Protein AF-A0A8J6V1A8-F1 (afdb_monomer_lite)

Foldseek 3Di:
DVVVVVVVVVVVVVVVVVPPPPPDDDPDPPPPDPDPPPPDDPPDDDQWDADPVGDIDGNVVVDDDDPPDPPVPPPPPPDDVVVVQVVCCVVPNPDD

pLDDT: mean 70.01, std 12.13, range [48.97, 92.75]

Sequence (96 aa):
MLKTFVITTSLAFSLILLTNKATFSSPQPQRTPSSNLIKHDVNEPVCYLRTSDGRTLDLSSLCGTRPENIAIRKYPSPYNTTAIKKFDDDLYGKGN

Structure (mmCIF, N/CA/C/O backbone):
data_AF-A0A8J6V1A8-F1
#
_entry.id   AF-A0A8J6V1A8-F1
#
loop_
_atom_site.group_PDB
_atom_site.id
_atom_site.type_symbol
_atom_site.label_atom_id
_atom_site.label_alt_id
_atom_site.label_comp_id
_atom_site.label_asym_id
_atom_site.label_entity_id
_atom_site.label_seq_id
_atom_site.pdbx_PDB_ins_code
_atom_site.Cartn_x
_atom_site.Cartn_y
_atom_site.Cartn_z
_atom_site.occupancy
_atom_site.B_iso_or_equiv
_atom_site.auth_seq_id
_atom_site.auth_comp_id
_atom_site.auth_asym_id
_atom_site.auth_atom_id
_atom_site.pdbx_PDB_model_num
ATOM 1 N N . MET A 1 1 ? -12.699 16.856 62.809 1.00 56.41 1 MET A N 1
ATOM 2 C CA . MET A 1 1 ? -11.723 17.293 61.786 1.00 56.41 1 MET A CA 1
ATOM 3 C C . MET A 1 1 ? -10.678 16.212 61.488 1.00 56.41 1 MET A C 1
ATOM 5 O O . MET A 1 1 ? -10.507 15.879 60.329 1.00 56.41 1 MET A O 1
ATOM 9 N N . LEU A 1 2 ? -10.035 15.589 62.490 1.00 62.62 2 LEU A N 1
ATOM 10 C CA . LEU A 1 2 ? -9.024 14.538 62.245 1.00 62.62 2 LEU A CA 1
ATOM 11 C C . LEU A 1 2 ? -9.611 13.214 61.705 1.00 62.62 2 LEU A C 1
ATOM 13 O O . LEU A 1 2 ? -9.062 12.617 60.787 1.00 62.62 2 LEU A O 1
ATOM 17 N N . LYS A 1 3 ? -10.775 12.786 62.218 1.00 64.56 3 LYS A N 1
ATOM 18 C CA . LYS A 1 3 ? -11.432 11.524 61.815 1.00 64.56 3 LYS A CA 1
ATOM 19 C C . LYS A 1 3 ? -11.832 11.486 60.334 1.00 64.56 3 LYS A C 1
ATOM 21 O O . LYS A 1 3 ? -11.701 10.452 59.694 1.00 64.56 3 LYS A O 1
ATOM 26 N N . THR A 1 4 ? -12.277 12.613 59.781 1.00 69.69 4 THR A N 1
ATOM 27 C CA . THR A 1 4 ? -12.647 12.728 58.362 1.00 69.69 4 THR A CA 1
ATOM 28 C C . THR A 1 4 ? -11.424 12.671 57.449 1.00 69.69 4 THR A C 1
ATOM 30 O O . THR A 1 4 ? -11.513 12.116 56.362 1.00 69.69 4 THR A O 1
ATOM 33 N N . PHE A 1 5 ? -10.274 13.167 57.914 1.00 69.06 5 PHE A N 1
ATOM 34 C CA . PHE A 1 5 ? -9.014 13.150 57.166 1.00 69.06 5 PHE A CA 1
ATOM 35 C C . PHE A 1 5 ? -8.420 11.735 57.038 1.00 69.06 5 PHE A C 1
ATOM 37 O O . PHE A 1 5 ? -7.845 11.376 56.013 1.00 69.06 5 PHE A O 1
ATOM 44 N N . VAL A 1 6 ? -8.595 10.899 58.066 1.00 73.88 6 VAL A N 1
ATOM 45 C CA . VAL A 1 6 ? -8.150 9.492 58.053 1.00 73.88 6 VAL A CA 1
ATOM 46 C C . VAL A 1 6 ? -8.983 8.645 57.082 1.00 73.88 6 VAL A C 1
ATOM 48 O O . VAL A 1 6 ? -8.448 7.794 56.376 1.00 73.88 6 VAL A O 1
ATOM 51 N N . ILE A 1 7 ? -10.292 8.898 57.000 1.00 73.19 7 ILE A N 1
ATOM 52 C CA . ILE A 1 7 ? -11.188 8.133 56.120 1.00 73.19 7 ILE A CA 1
ATOM 53 C C . ILE A 1 7 ? -10.921 8.463 54.644 1.00 73.19 7 ILE A C 1
ATOM 55 O O . ILE A 1 7 ? -10.847 7.559 53.814 1.00 73.19 7 ILE A O 1
ATOM 59 N N . THR A 1 8 ? -10.725 9.741 54.305 1.00 74.69 8 THR A N 1
ATOM 60 C CA . THR A 1 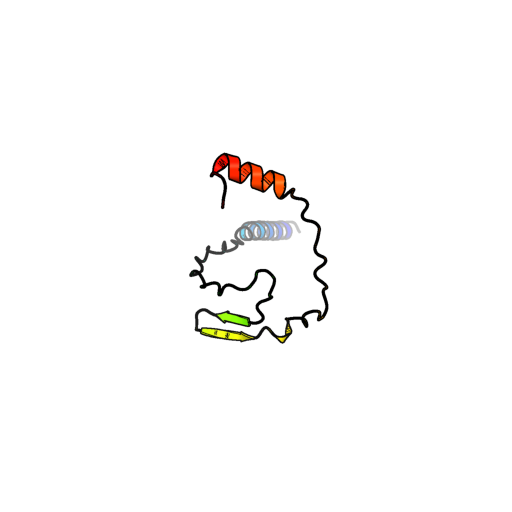8 ? -10.469 10.153 52.914 1.00 74.69 8 THR A CA 1
ATOM 61 C C . THR A 1 8 ? -9.120 9.657 52.396 1.00 74.69 8 THR A C 1
ATOM 63 O O . THR A 1 8 ? -9.025 9.223 51.249 1.00 74.69 8 THR A O 1
ATOM 66 N N . THR A 1 9 ? -8.087 9.657 53.241 1.00 75.06 9 THR A N 1
ATOM 67 C CA . THR A 1 9 ? -6.749 9.163 52.874 1.00 75.06 9 THR A CA 1
ATOM 68 C C . THR A 1 9 ? -6.717 7.644 52.686 1.00 75.06 9 THR A C 1
ATOM 70 O O . THR A 1 9 ? -6.137 7.164 51.713 1.00 75.06 9 THR A O 1
ATOM 73 N N . SER A 1 10 ? -7.410 6.886 53.542 1.00 73.69 10 SER A N 1
ATOM 74 C CA . SER A 1 10 ? -7.579 5.431 53.396 1.00 73.69 10 SER A CA 1
ATOM 75 C C . SER A 1 10 ? -8.277 5.048 52.084 1.00 73.69 10 SER A C 1
ATOM 77 O O . SER A 1 10 ? -7.842 4.125 51.384 1.00 73.69 10 SER A O 1
ATOM 79 N N . LEU A 1 11 ? -9.336 5.778 51.724 1.00 76.69 11 LEU A N 1
ATOM 80 C CA . LEU A 1 11 ? -10.103 5.515 50.509 1.00 76.69 11 LEU A CA 1
ATOM 81 C C . LEU A 1 11 ? -9.283 5.816 49.245 1.00 76.69 11 LEU A C 1
ATOM 83 O O . LEU A 1 11 ? -9.269 5.010 48.316 1.00 76.69 11 LEU A O 1
ATOM 87 N N . ALA A 1 12 ? -8.548 6.932 49.231 1.00 74.06 12 ALA A N 1
ATOM 88 C CA . ALA A 1 12 ? -7.687 7.307 48.110 1.00 74.06 12 ALA A CA 1
ATOM 89 C C . ALA A 1 12 ? -6.560 6.287 47.872 1.00 74.06 12 ALA A C 1
ATOM 91 O O . ALA A 1 12 ? -6.290 5.919 46.730 1.00 74.06 12 ALA A O 1
ATOM 92 N N . PHE A 1 13 ? -5.945 5.775 48.943 1.00 70.88 13 PHE A N 1
ATOM 93 C CA . PHE A 1 13 ? -4.875 4.779 48.838 1.00 70.88 13 PHE A CA 1
ATOM 94 C C . PHE A 1 13 ? -5.375 3.455 48.239 1.00 70.88 13 PHE A C 1
ATOM 96 O O . PHE A 1 13 ? -4.722 2.861 47.381 1.00 70.88 13 PHE A O 1
ATOM 103 N N . SER A 1 14 ? -6.580 3.034 48.630 1.00 67.44 14 SER A N 1
ATOM 104 C CA . SER A 1 14 ? -7.232 1.830 48.099 1.00 67.44 14 SER A CA 1
ATOM 105 C C . SER A 1 14 ? -7.578 1.963 46.611 1.00 67.44 14 SER A C 1
ATOM 107 O O . SER A 1 14 ? -7.488 0.992 45.861 1.00 67.44 14 SER A O 1
ATOM 109 N N . LEU A 1 15 ? -7.928 3.174 46.164 1.00 65.62 15 LEU A N 1
ATOM 110 C CA . LEU A 1 15 ? -8.275 3.449 44.770 1.00 65.62 15 LEU A CA 1
ATOM 111 C C . LEU A 1 15 ? -7.049 3.394 43.844 1.00 65.62 15 LEU A C 1
ATOM 113 O O . LEU A 1 15 ? -7.134 2.852 42.745 1.00 65.62 15 LEU A O 1
ATOM 117 N N . ILE A 1 16 ? -5.893 3.881 44.309 1.00 65.69 16 ILE A N 1
ATOM 118 C CA . ILE A 1 16 ? -4.628 3.842 43.553 1.00 65.69 16 ILE A CA 1
ATOM 119 C C . ILE A 1 16 ? -4.168 2.391 43.342 1.00 65.69 16 ILE A C 1
ATOM 121 O O . ILE A 1 16 ? -3.801 2.016 42.228 1.00 65.69 16 ILE A O 1
ATOM 125 N N . LEU A 1 17 ? -4.279 1.543 44.372 1.00 62.25 17 LEU A N 1
ATOM 126 C CA . LEU A 1 17 ? -3.961 0.109 44.290 1.00 62.25 17 LEU A CA 1
ATOM 127 C C . LEU A 1 17 ? -4.812 -0.645 43.252 1.00 62.25 17 LEU A C 1
ATOM 129 O O . LEU A 1 17 ? -4.340 -1.622 42.669 1.00 62.25 17 LEU A O 1
ATOM 133 N N . LEU A 1 18 ? -6.037 -0.186 42.982 1.00 62.28 18 LEU A N 1
ATOM 134 C CA . LEU A 1 18 ? -6.952 -0.832 42.038 1.00 62.28 18 LEU A CA 1
ATOM 135 C C . LEU A 1 18 ? -6.648 -0.516 40.562 1.00 62.28 18 LEU A C 1
ATOM 137 O O . LEU A 1 18 ? -7.060 -1.267 39.680 1.00 62.28 18 LEU A O 1
ATOM 141 N N . THR A 1 19 ? -5.911 0.561 40.272 1.00 61.12 19 THR A N 1
ATOM 142 C CA . THR A 1 19 ? -5.700 1.041 38.889 1.00 61.12 19 THR A CA 1
ATOM 143 C C . THR A 1 19 ? -4.562 0.356 38.123 1.00 61.12 19 THR A C 1
ATOM 145 O O . THR A 1 19 ? -4.450 0.523 36.911 1.00 61.12 19 THR A O 1
ATOM 148 N N . ASN A 1 20 ? -3.774 -0.509 38.768 1.00 59.22 20 ASN A N 1
ATOM 149 C CA . ASN A 1 20 ? -2.613 -1.159 38.139 1.00 59.22 20 ASN A CA 1
ATOM 150 C C . ASN A 1 20 ? -2.947 -2.361 37.234 1.00 59.22 20 ASN A C 1
ATOM 152 O O . ASN A 1 20 ? -2.045 -3.067 36.784 1.00 59.22 20 ASN A O 1
ATOM 156 N N . LYS A 1 21 ? -4.228 -2.616 36.941 1.00 59.03 21 LYS A N 1
ATOM 157 C CA . LYS A 1 21 ? -4.658 -3.692 36.033 1.00 59.03 21 LYS A CA 1
ATOM 158 C C . LYS A 1 21 ? -5.480 -3.184 34.850 1.00 59.03 21 LYS A C 1
ATOM 160 O O . LYS A 1 21 ? -6.488 -3.776 34.488 1.00 59.03 21 LYS A O 1
ATOM 165 N N . ALA A 1 22 ? -5.013 -2.133 34.183 1.00 62.34 22 ALA A N 1
ATOM 166 C CA . ALA A 1 22 ? -5.357 -1.931 32.778 1.00 62.34 22 ALA A CA 1
ATOM 167 C C . ALA A 1 22 ? -4.455 -2.844 31.929 1.00 62.34 22 ALA A C 1
ATOM 169 O O . ALA A 1 22 ? -3.449 -2.421 31.364 1.00 62.34 22 ALA A O 1
ATOM 170 N N . THR A 1 23 ? -4.756 -4.144 31.919 1.00 62.47 23 THR A N 1
ATOM 171 C CA . THR A 1 23 ? -4.063 -5.102 31.054 1.00 62.47 23 THR A CA 1
ATOM 172 C C . THR A 1 23 ? -4.576 -4.873 29.639 1.00 62.47 23 THR A C 1
ATOM 174 O O . THR A 1 23 ? -5.652 -5.342 29.277 1.00 62.47 23 THR A O 1
ATOM 177 N N . PHE A 1 24 ? -3.839 -4.100 28.842 1.00 63.62 24 PHE A N 1
ATOM 178 C CA . PHE A 1 24 ? -4.071 -4.061 27.405 1.00 63.62 24 PHE A CA 1
ATOM 179 C C . PHE A 1 24 ? -3.919 -5.489 26.884 1.00 63.62 24 PHE A C 1
ATOM 181 O O . PHE A 1 24 ? -2.864 -6.107 27.048 1.00 63.62 24 PHE A O 1
ATOM 188 N N . SER A 1 25 ? -4.986 -6.036 26.304 1.00 63.22 25 SER A N 1
ATOM 189 C CA . SER A 1 25 ? -4.905 -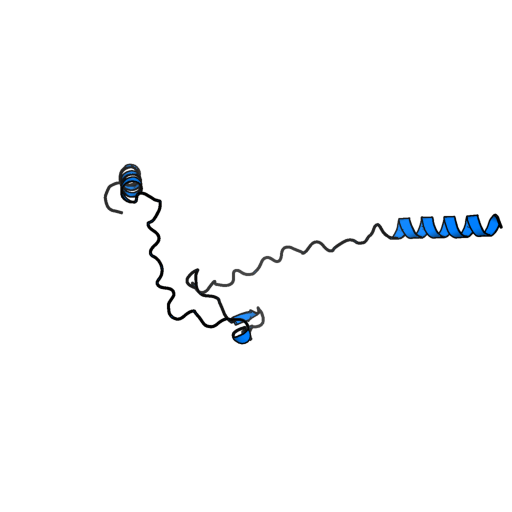7.294 25.576 1.00 63.22 25 SER A CA 1
ATOM 190 C C . SER A 1 25 ? -3.875 -7.106 24.467 1.00 63.22 25 SER A C 1
ATOM 192 O O . SER A 1 25 ? -4.099 -6.327 23.539 1.00 63.22 25 SER A O 1
ATOM 194 N N . SER A 1 26 ? -2.726 -7.770 24.593 1.00 63.09 26 SER A N 1
ATOM 195 C CA . SER A 1 26 ? -1.737 -7.820 23.523 1.00 63.09 26 SER A CA 1
ATOM 196 C C . SER A 1 26 ? -2.439 -8.356 22.270 1.00 63.09 26 SER A C 1
ATOM 198 O O . SER A 1 26 ? -3.106 -9.393 22.371 1.00 63.09 26 SER A O 1
ATOM 200 N N . PRO A 1 27 ? -2.378 -7.658 21.121 1.00 60.59 27 PRO A N 1
ATOM 201 C CA . PRO A 1 27 ? -3.011 -8.146 19.910 1.00 60.59 27 PRO A CA 1
ATOM 202 C C . PRO A 1 27 ? -2.390 -9.497 19.561 1.00 60.59 27 PRO A C 1
ATOM 204 O O . PRO A 1 27 ? -1.191 -9.607 19.304 1.00 60.59 27 PRO A O 1
ATOM 207 N N . GLN A 1 28 ? -3.216 -10.541 19.604 1.00 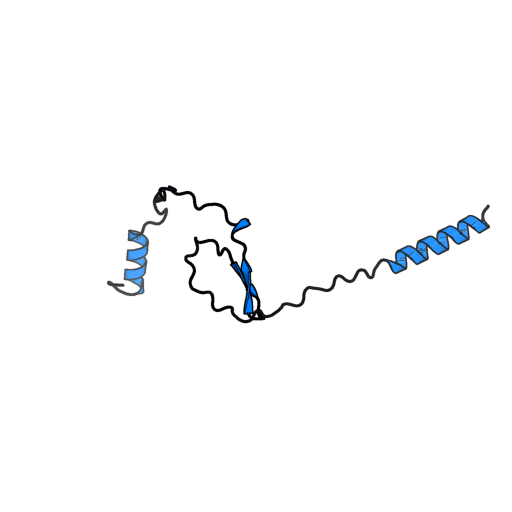62.72 28 GLN A N 1
ATOM 208 C CA . GLN A 1 28 ? -2.824 -11.882 19.208 1.00 62.72 28 GLN A CA 1
ATOM 209 C C . GLN A 1 28 ? -2.321 -11.815 17.758 1.00 62.72 28 GLN A C 1
ATOM 211 O O . GLN A 1 28 ? -3.039 -11.280 16.909 1.00 62.72 28 GLN A O 1
ATOM 216 N N . PRO A 1 29 ? -1.116 -12.325 17.442 1.00 59.75 29 PRO A N 1
ATOM 217 C CA . PRO A 1 29 ? -0.633 -12.363 16.071 1.00 59.75 29 PRO A CA 1
ATOM 218 C C . PRO A 1 29 ? -1.539 -13.297 15.263 1.00 59.75 29 PRO A C 1
ATOM 220 O O . PRO A 1 29 ? -1.380 -14.519 15.270 1.00 59.75 29 PRO A O 1
ATOM 223 N N . GLN A 1 30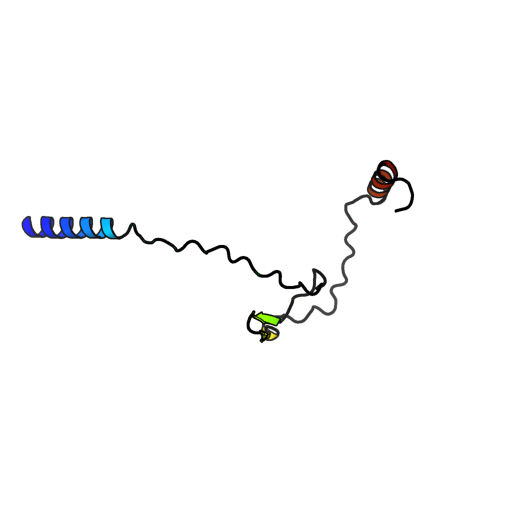 ? -2.538 -12.720 14.595 1.00 60.66 30 GLN A N 1
ATOM 224 C CA . GLN A 1 30 ? -3.334 -13.421 13.603 1.00 60.66 30 GLN A CA 1
ATOM 225 C C . GLN A 1 30 ? -2.386 -13.807 12.472 1.00 60.66 30 GLN A C 1
ATOM 227 O O . GLN A 1 30 ? -1.908 -12.956 11.725 1.00 60.66 30 GLN A O 1
ATOM 232 N N . ARG A 1 31 ? -2.109 -15.110 12.350 1.00 57.09 31 ARG A N 1
ATOM 233 C CA . ARG A 1 31 ? -1.597 -15.680 11.105 1.00 57.09 31 ARG A CA 1
ATOM 234 C C . ARG A 1 31 ? -2.648 -15.398 10.045 1.00 57.09 31 ARG A C 1
ATOM 236 O O . ARG A 1 31 ? -3.663 -16.089 9.973 1.00 57.09 31 ARG A O 1
ATOM 243 N N . THR A 1 32 ? -2.428 -14.347 9.272 1.00 57.38 32 THR A N 1
ATOM 244 C CA . THR A 1 32 ? -3.217 -14.090 8.083 1.00 57.38 32 THR A CA 1
ATOM 245 C C . THR A 1 32 ? -3.046 -15.299 7.165 1.00 57.38 32 THR A C 1
ATOM 247 O O . THR A 1 32 ? -1.909 -15.699 6.889 1.00 57.38 32 THR A O 1
ATOM 250 N N . PRO A 1 33 ? -4.137 -15.942 6.709 1.00 56.28 33 PRO A N 1
ATOM 251 C CA . PRO A 1 33 ? -4.027 -16.813 5.554 1.00 56.28 33 PRO A CA 1
ATOM 252 C C . PRO A 1 33 ? -3.396 -15.964 4.456 1.00 56.28 33 PRO A C 1
ATOM 254 O O . PRO A 1 33 ? -3.816 -14.823 4.256 1.00 56.28 33 PRO A O 1
ATOM 257 N N . SER A 1 34 ? -2.339 -16.489 3.833 1.00 55.03 34 SER A N 1
ATOM 258 C CA . SER A 1 34 ? -1.701 -15.875 2.675 1.00 55.03 34 SER A CA 1
ATOM 259 C C . SER A 1 34 ? -2.807 -15.575 1.671 1.00 55.03 34 SER A C 1
ATOM 261 O O . SER A 1 34 ? -3.306 -16.458 0.976 1.00 55.03 34 SER A O 1
ATOM 263 N N . SER A 1 35 ? -3.260 -14.321 1.679 1.00 51.84 35 SER A N 1
ATOM 264 C CA . SER A 1 35 ? -4.040 -13.772 0.594 1.00 51.84 35 SER A CA 1
ATOM 265 C C . SER A 1 35 ? -3.147 -13.987 -0.606 1.00 51.84 35 SER A C 1
ATOM 267 O O . SER A 1 35 ? -1.997 -13.536 -0.597 1.00 51.84 35 SER A O 1
ATOM 269 N N . ASN A 1 36 ? -3.632 -14.759 -1.576 1.00 48.97 36 ASN A N 1
ATOM 270 C CA . ASN A 1 36 ? -3.051 -14.771 -2.901 1.00 48.97 36 ASN A CA 1
ATOM 271 C C . ASN A 1 36 ? -3.079 -13.316 -3.352 1.00 48.97 36 ASN A C 1
ATOM 273 O O . ASN A 1 36 ? -4.106 -12.839 -3.835 1.00 48.97 36 ASN A O 1
ATOM 277 N N . LEU A 1 37 ? -1.976 -12.605 -3.099 1.00 49.22 37 LEU A N 1
ATOM 278 C CA . LEU A 1 37 ? -1.704 -11.300 -3.653 1.00 49.22 37 LEU A CA 1
ATOM 279 C C . LEU A 1 37 ? -1.751 -11.548 -5.152 1.00 49.22 37 LEU A C 1
ATOM 281 O O . LEU A 1 37 ? -0.800 -12.042 -5.760 1.00 49.22 37 LEU A O 1
ATOM 285 N N . ILE A 1 38 ? -2.917 -11.269 -5.730 1.00 56.25 38 ILE A N 1
ATOM 286 C CA . ILE A 1 38 ? -3.047 -10.936 -7.135 1.00 56.25 38 ILE A CA 1
ATOM 287 C C . ILE A 1 38 ? -1.900 -9.965 -7.361 1.00 56.25 38 ILE A C 1
ATOM 289 O O . ILE A 1 38 ? -1.786 -8.993 -6.613 1.00 56.25 38 ILE A O 1
ATOM 293 N N . LYS A 1 39 ? -0.986 -10.332 -8.264 1.00 50.91 39 LYS A N 1
ATOM 294 C CA . LYS A 1 39 ? 0.215 -9.569 -8.600 1.00 50.91 39 LYS A CA 1
ATOM 295 C C . LYS A 1 39 ? -0.223 -8.187 -9.078 1.00 50.91 39 LYS A C 1
ATOM 297 O O . LYS A 1 39 ? -0.372 -7.961 -10.272 1.00 50.91 39 LYS A O 1
ATOM 302 N N . HIS A 1 40 ? -0.506 -7.299 -8.141 1.00 52.28 40 HIS A N 1
ATOM 303 C CA . HIS A 1 40 ? -0.714 -5.901 -8.407 1.00 52.28 40 HIS A CA 1
ATOM 304 C C . HIS A 1 40 ? 0.674 -5.315 -8.576 1.00 52.28 40 HIS A C 1
ATOM 306 O O . HIS A 1 40 ? 1.575 -5.556 -7.766 1.00 52.28 40 HIS A O 1
ATOM 312 N N . ASP A 1 41 ? 0.849 -4.622 -9.694 1.00 53.06 41 ASP A N 1
ATOM 313 C CA . ASP A 1 41 ? 2.003 -3.777 -9.922 1.00 53.06 41 ASP A CA 1
ATOM 314 C C . ASP A 1 41 ? 2.179 -2.902 -8.672 1.00 53.06 41 ASP A C 1
ATOM 316 O O . ASP A 1 41 ? 1.204 -2.349 -8.160 1.00 53.06 41 ASP A O 1
ATOM 320 N N . VAL A 1 42 ? 3.397 -2.829 -8.130 1.00 56.28 42 VAL A N 1
ATOM 321 C CA . VAL A 1 42 ? 3.698 -2.251 -6.799 1.00 56.28 42 VAL A CA 1
ATOM 322 C C . VAL A 1 42 ? 3.220 -0.791 -6.674 1.00 56.28 42 VAL A C 1
ATOM 324 O O . VAL A 1 42 ? 3.121 -0.249 -5.577 1.00 56.28 42 VAL A O 1
ATOM 327 N N . ASN A 1 43 ? 2.882 -0.164 -7.801 1.00 55.09 43 ASN A N 1
ATOM 328 C CA . ASN A 1 43 ? 2.452 1.220 -7.916 1.00 55.09 43 ASN A CA 1
ATOM 329 C C . ASN A 1 43 ? 0.940 1.427 -8.121 1.00 55.09 43 ASN A C 1
ATOM 331 O O . ASN A 1 43 ? 0.533 2.573 -8.317 1.00 55.09 43 ASN A O 1
ATOM 335 N N . GLU A 1 44 ? 0.101 0.386 -8.106 1.00 60.28 44 GLU A N 1
ATOM 336 C CA . GLU A 1 44 ? -1.348 0.554 -8.286 1.00 60.28 44 GLU A CA 1
ATOM 337 C C . GLU A 1 44 ? -2.118 0.413 -6.961 1.00 60.28 44 GLU A C 1
ATOM 339 O O . GLU A 1 44 ? -2.094 -0.654 -6.341 1.00 60.28 44 GLU A O 1
ATOM 344 N N . PRO A 1 45 ? -2.809 1.474 -6.497 1.00 62.00 45 PRO A N 1
ATOM 345 C CA . PRO A 1 45 ? -3.609 1.393 -5.286 1.00 62.00 45 PRO A CA 1
ATOM 346 C C . PRO A 1 45 ? -4.807 0.466 -5.512 1.00 62.00 45 PRO A C 1
ATOM 348 O O . PRO A 1 45 ? -5.612 0.661 -6.422 1.00 62.00 45 PRO A O 1
ATOM 351 N N . VAL A 1 46 ? -4.938 -0.545 -4.655 1.00 72.06 46 VAL A N 1
ATOM 352 C CA . VAL A 1 46 ? -6.094 -1.442 -4.664 1.00 72.06 46 VAL A CA 1
ATOM 353 C C . VAL A 1 46 ? -7.286 -0.700 -4.056 1.00 72.06 46 VAL A C 1
ATOM 355 O O . VAL A 1 46 ? -7.311 -0.418 -2.861 1.00 72.06 46 VAL A O 1
ATOM 358 N N . CYS A 1 47 ? -8.282 -0.387 -4.882 1.00 82.81 47 CYS A N 1
ATOM 359 C CA . CYS A 1 47 ? -9.469 0.384 -4.485 1.00 82.81 47 CYS A CA 1
ATOM 360 C C . CYS A 1 47 ? -10.618 -0.470 -3.939 1.00 82.81 47 CYS A C 1
ATOM 362 O O . CYS A 1 47 ? -11.765 -0.037 -3.914 1.00 82.81 47 CYS A O 1
ATOM 364 N N . TYR A 1 48 ? -10.331 -1.696 -3.516 1.00 84.19 48 TYR A N 1
ATOM 365 C CA . TYR A 1 48 ? -11.316 -2.596 -2.937 1.00 84.19 48 TYR A CA 1
ATOM 366 C C . TYR A 1 48 ? -10.653 -3.506 -1.904 1.00 84.19 48 TYR A C 1
ATOM 368 O O . TYR A 1 48 ? -9.481 -3.862 -2.018 1.00 84.19 48 TYR A O 1
ATOM 376 N N . LEU A 1 49 ? -11.411 -3.912 -0.893 1.00 83.00 49 LEU A N 1
ATOM 377 C CA . LEU A 1 49 ? -10.986 -4.917 0.077 1.00 83.00 49 LEU A CA 1
ATOM 378 C C . LEU A 1 49 ? -11.888 -6.134 -0.041 1.00 83.00 49 LEU A C 1
ATOM 380 O O . LEU A 1 49 ? -13.108 -6.004 -0.064 1.00 83.00 49 LEU A O 1
ATOM 384 N N . ARG A 1 50 ? -11.295 -7.326 -0.072 1.00 82.94 50 ARG A N 1
ATOM 385 C CA . ARG A 1 50 ? -12.040 -8.582 -0.003 1.00 82.94 50 ARG A CA 1
ATOM 386 C C . ARG A 1 50 ? -11.873 -9.191 1.381 1.00 82.94 50 ARG A C 1
ATOM 388 O O . ARG A 1 50 ? -10.753 -9.469 1.804 1.00 82.94 50 ARG A O 1
ATOM 395 N N . THR A 1 51 ? -12.976 -9.385 2.086 1.00 84.25 51 THR A N 1
ATOM 396 C CA . THR A 1 51 ? -12.994 -9.996 3.416 1.00 84.25 51 THR A CA 1
ATOM 397 C C . THR A 1 51 ? -13.007 -11.524 3.311 1.00 84.25 51 THR A C 1
ATOM 399 O O . THR A 1 51 ? -13.300 -12.099 2.260 1.00 84.25 51 THR A O 1
ATOM 402 N N . SER A 1 52 ? -12.640 -12.211 4.396 1.00 86.56 52 SER A N 1
ATOM 403 C CA . SER A 1 52 ? -12.519 -13.678 4.433 1.00 86.56 52 SER A CA 1
ATOM 404 C C . SER A 1 52 ? -13.847 -14.418 4.237 1.00 86.56 52 SER A C 1
ATOM 406 O O . SER A 1 52 ? -13.848 -15.568 3.810 1.00 86.56 52 SER A O 1
ATOM 408 N N . ASP A 1 53 ? -14.969 -13.755 4.502 1.00 88.06 53 ASP A N 1
ATOM 409 C CA . ASP A 1 53 ? -16.333 -14.212 4.215 1.00 88.06 53 ASP A CA 1
ATOM 410 C C . ASP A 1 53 ? -16.746 -13.999 2.744 1.00 88.06 53 ASP A C 1
ATOM 412 O O . ASP A 1 53 ? -17.873 -14.304 2.360 1.00 88.06 53 ASP A O 1
ATOM 416 N N . GLY A 1 54 ? -15.839 -13.491 1.903 1.00 85.88 54 GLY A N 1
ATOM 417 C CA . GLY A 1 54 ? -16.039 -13.330 0.466 1.00 85.88 54 GLY A CA 1
ATOM 418 C C . GLY A 1 54 ? -16.755 -12.045 0.059 1.00 85.88 54 GLY A C 1
ATOM 419 O O . GLY A 1 54 ? -17.001 -11.865 -1.134 1.00 85.88 54 GLY A O 1
ATOM 420 N N . ARG A 1 55 ? -17.064 -11.148 1.002 1.00 85.69 55 ARG A N 1
ATOM 421 C CA . ARG A 1 55 ? -17.625 -9.831 0.682 1.00 85.69 55 ARG A CA 1
ATOM 422 C C . ARG A 1 55 ? -16.542 -8.913 0.116 1.00 85.69 55 ARG A C 1
ATOM 424 O O . ARG A 1 55 ? -15.361 -9.040 0.440 1.00 85.69 55 ARG A O 1
ATOM 431 N N . THR A 1 56 ? -16.965 -7.977 -0.728 1.00 86.81 56 THR A N 1
ATOM 432 C CA . THR A 1 56 ? -16.098 -6.932 -1.275 1.00 86.81 56 THR A CA 1
ATOM 433 C C . THR A 1 56 ? -16.561 -5.592 -0.732 1.00 86.81 56 THR A C 1
ATOM 435 O O . THR A 1 56 ? -17.714 -5.209 -0.922 1.00 86.81 56 THR A O 1
ATOM 438 N N . LEU A 1 57 ? -15.666 -4.894 -0.043 1.00 83.38 57 LEU A N 1
ATOM 439 C CA . LEU A 1 57 ? -15.847 -3.513 0.369 1.00 83.38 57 LEU A CA 1
ATOM 440 C C . LEU A 1 57 ? -15.233 -2.613 -0.699 1.00 83.38 57 LEU A C 1
ATOM 442 O O . LEU A 1 57 ? -14.034 -2.699 -0.973 1.00 83.38 57 LEU A O 1
ATOM 446 N N . ASP A 1 58 ? -16.064 -1.767 -1.293 1.00 83.38 58 ASP A N 1
ATOM 447 C CA . ASP A 1 58 ? -15.625 -0.786 -2.273 1.00 83.38 58 ASP A CA 1
ATOM 448 C C . ASP A 1 58 ? -14.989 0.424 -1.571 1.00 83.38 58 ASP A C 1
ATOM 450 O O . ASP A 1 58 ? -15.611 1.056 -0.715 1.00 83.38 58 ASP A O 1
ATOM 454 N N . LEU A 1 59 ? -13.736 0.721 -1.919 1.00 84.19 59 LEU A N 1
ATOM 455 C CA . LEU A 1 59 ? -12.979 1.883 -1.448 1.00 84.19 59 LEU A CA 1
ATOM 456 C C . LEU A 1 59 ? -12.753 2.900 -2.575 1.00 84.19 59 LEU A C 1
ATOM 458 O O . LEU A 1 59 ? -11.934 3.808 -2.427 1.00 84.19 59 LEU A O 1
ATOM 462 N N . SER A 1 60 ? -13.467 2.768 -3.696 1.00 79.94 60 SER A N 1
ATOM 463 C CA . SER A 1 60 ? -13.382 3.663 -4.855 1.00 79.94 60 SER A CA 1
ATOM 464 C C . SER A 1 60 ? -13.525 5.141 -4.490 1.00 79.94 60 SER A C 1
ATOM 466 O O . SER A 1 60 ? -12.842 5.978 -5.069 1.00 79.94 60 SER A O 1
ATOM 468 N N . SER A 1 61 ? -14.335 5.464 -3.479 1.00 79.00 61 SER A N 1
ATOM 469 C CA . SER A 1 61 ? -14.533 6.831 -2.977 1.00 79.00 61 SER A CA 1
ATOM 470 C C . SER A 1 61 ? -13.312 7.433 -2.275 1.00 79.00 61 SER A C 1
ATOM 472 O O . SER A 1 61 ? -13.201 8.654 -2.181 1.00 79.00 61 SER A O 1
ATOM 474 N N . LEU A 1 62 ? -12.404 6.594 -1.772 1.00 78.56 62 LEU A N 1
ATOM 475 C CA . LEU A 1 62 ? -11.154 7.004 -1.126 1.00 78.56 62 LEU A CA 1
ATOM 476 C C . LEU A 1 62 ? -9.987 7.036 -2.114 1.00 78.56 62 LEU A C 1
ATOM 478 O O . LEU A 1 62 ? -8.981 7.703 -1.870 1.00 78.56 62 LEU A O 1
ATOM 482 N N . CYS A 1 63 ? -10.109 6.313 -3.224 1.00 78.62 63 CYS A N 1
ATOM 483 C CA . CYS A 1 63 ? -9.133 6.360 -4.291 1.00 78.62 63 CYS A CA 1
ATOM 484 C C . CYS A 1 63 ? -9.248 7.682 -5.047 1.00 78.62 63 CYS A C 1
ATOM 486 O O . CYS A 1 63 ? -10.232 7.959 -5.727 1.00 78.62 63 CYS A O 1
ATOM 488 N N . GLY A 1 64 ? -8.206 8.506 -4.942 1.00 68.56 64 GLY A N 1
ATOM 489 C CA . GLY A 1 64 ? -8.073 9.686 -5.785 1.00 68.56 64 GLY A CA 1
ATOM 490 C C . GLY A 1 64 ? -7.981 9.302 -7.263 1.00 68.56 64 GLY A C 1
ATOM 491 O O . GLY A 1 64 ? -7.476 8.236 -7.620 1.00 68.56 64 GLY A O 1
ATOM 492 N N . THR A 1 65 ? -8.437 10.194 -8.141 1.00 67.69 65 THR A N 1
ATOM 493 C CA . THR A 1 65 ? -8.219 10.068 -9.586 1.00 67.69 65 THR A CA 1
ATOM 494 C C . THR A 1 65 ? -6.728 9.949 -9.878 1.00 67.69 65 THR A C 1
ATOM 496 O O . THR A 1 65 ? -5.937 10.794 -9.449 1.00 67.69 65 THR A O 1
ATOM 499 N N . ARG A 1 66 ? -6.347 8.905 -10.626 1.00 63.38 66 ARG A N 1
ATOM 500 C CA . ARG A 1 66 ? -4.978 8.712 -11.110 1.00 63.38 66 ARG A CA 1
ATOM 501 C C . ARG A 1 66 ? -4.565 9.977 -11.874 1.00 63.38 66 ARG A C 1
ATOM 503 O O . ARG A 1 66 ? -5.263 10.345 -12.817 1.00 63.38 66 ARG A O 1
ATOM 510 N N . PRO A 1 67 ? -3.481 10.668 -11.486 1.00 60.53 67 PRO A N 1
ATOM 511 C CA . PRO A 1 67 ? -3.020 11.831 -12.230 1.00 60.53 67 PRO A CA 1
ATOM 512 C C . PRO A 1 67 ? -2.669 11.391 -13.655 1.00 60.53 67 PRO A C 1
ATOM 514 O O . PRO A 1 67 ? -1.775 10.571 -13.860 1.00 60.53 67 PRO A O 1
ATOM 517 N N . GLU A 1 68 ? -3.406 11.923 -14.629 1.00 61.44 68 GLU A N 1
ATOM 518 C CA . GLU A 1 68 ? -3.419 11.467 -16.028 1.00 61.44 68 GLU A CA 1
ATOM 519 C C . GLU A 1 68 ? -2.083 11.703 -16.757 1.00 61.44 68 GLU A C 1
ATOM 521 O O . GLU A 1 68 ? -1.850 11.170 -17.832 1.00 61.44 68 GLU A O 1
ATOM 526 N N . ASN A 1 69 ? -1.162 12.459 -16.154 1.00 55.66 69 ASN A N 1
ATOM 527 C CA . ASN A 1 69 ? 0.143 12.768 -16.724 1.00 55.66 69 ASN A CA 1
ATOM 528 C C . ASN A 1 69 ? 1.205 12.946 -15.634 1.00 55.66 69 ASN A C 1
ATOM 530 O O . ASN A 1 69 ? 1.782 14.022 -15.476 1.00 55.66 69 ASN A O 1
ATOM 534 N N . ILE A 1 70 ? 1.526 11.887 -14.890 1.00 56.09 70 ILE A N 1
ATOM 535 C CA . ILE A 1 70 ? 2.889 11.806 -14.360 1.00 56.09 70 ILE A CA 1
ATOM 536 C C . ILE A 1 70 ? 3.722 11.248 -15.503 1.00 56.09 70 ILE A C 1
ATOM 538 O O . ILE A 1 70 ? 3.817 10.035 -15.680 1.00 56.09 70 ILE A O 1
ATOM 542 N N . ALA A 1 71 ? 4.317 12.140 -16.300 1.00 57.25 71 ALA A N 1
ATOM 543 C CA . ALA A 1 71 ? 5.510 11.776 -17.044 1.00 57.25 71 ALA A CA 1
ATOM 544 C C . ALA A 1 71 ? 6.449 11.160 -16.009 1.00 57.25 71 ALA A C 1
ATOM 546 O O . ALA A 1 71 ? 6.949 11.877 -15.138 1.00 57.25 71 ALA A O 1
ATOM 547 N N . ILE A 1 72 ? 6.589 9.830 -16.025 1.00 56.28 72 ILE A N 1
ATOM 548 C CA . ILE A 1 72 ? 7.515 9.121 -15.153 1.00 56.28 72 ILE A CA 1
ATOM 549 C C . ILE A 1 72 ? 8.860 9.739 -15.496 1.00 56.28 72 ILE A C 1
ATOM 551 O O . ILE A 1 72 ? 9.439 9.443 -16.543 1.00 56.28 72 ILE A O 1
ATOM 555 N N . ARG A 1 73 ? 9.319 10.686 -14.669 1.00 56.69 73 ARG A N 1
ATOM 556 C CA . ARG A 1 73 ? 10.666 11.216 -14.784 1.00 56.69 73 ARG A CA 1
ATOM 557 C C . ARG A 1 73 ? 11.526 9.988 -14.609 1.00 56.69 73 ARG A C 1
ATOM 559 O O . ARG A 1 73 ? 11.558 9.401 -13.531 1.00 56.69 73 ARG A O 1
ATOM 566 N N . LYS A 1 74 ? 12.123 9.542 -15.709 1.00 58.38 74 LYS A N 1
ATOM 567 C CA . LYS A 1 74 ? 13.060 8.434 -15.718 1.00 58.38 74 LYS A CA 1
ATOM 568 C C . LYS A 1 74 ? 14.236 8.931 -14.890 1.00 58.38 74 LYS A C 1
ATOM 570 O O . LYS A 1 74 ? 15.083 9.663 -15.393 1.00 58.38 74 LYS A O 1
ATOM 575 N N . TYR A 1 75 ? 14.199 8.665 -13.587 1.00 62.53 75 TYR A N 1
ATOM 576 C CA . TYR A 1 75 ? 15.292 9.026 -12.708 1.00 62.53 75 TYR A CA 1
ATOM 577 C C . TYR A 1 75 ? 16.509 8.266 -13.229 1.00 62.53 75 TYR A C 1
ATOM 579 O O . TYR A 1 75 ? 16.407 7.050 -13.434 1.00 62.53 75 TYR A O 1
ATOM 587 N N . PRO A 1 76 ? 17.625 8.953 -13.525 1.00 66.94 76 PRO A N 1
ATOM 588 C CA . PRO A 1 76 ? 18.845 8.250 -13.859 1.00 66.94 76 PRO A CA 1
ATOM 589 C C . PRO A 1 76 ? 19.142 7.327 -12.680 1.00 66.94 76 PRO A C 1
ATOM 591 O O . PRO A 1 76 ? 19.240 7.781 -11.540 1.00 66.94 76 PRO A O 1
ATOM 594 N N . SER A 1 77 ? 19.186 6.022 -12.951 1.00 70.06 77 SER A N 1
ATOM 595 C CA . SER A 1 77 ? 19.564 5.038 -11.946 1.00 70.06 77 SER A CA 1
ATOM 596 C C . SER A 1 77 ? 20.902 5.482 -11.347 1.00 70.06 77 SER A C 1
ATOM 598 O O . SER A 1 77 ? 21.851 5.677 -12.110 1.00 70.06 77 SER A O 1
ATOM 600 N N . PRO A 1 78 ? 21.014 5.643 -10.015 1.00 78.06 78 PRO A N 1
ATOM 601 C CA . PRO A 1 78 ? 22.294 5.960 -9.383 1.00 78.06 78 PRO A CA 1
ATOM 602 C C . PRO A 1 78 ? 23.288 4.796 -9.518 1.00 78.06 78 PRO A C 1
ATOM 604 O O . PRO A 1 78 ? 24.475 4.944 -9.237 1.00 78.06 78 PRO A O 1
ATOM 607 N N . TYR A 1 79 ? 22.804 3.628 -9.944 1.00 75.38 79 TYR A N 1
ATOM 608 C CA . TYR A 1 79 ? 23.595 2.427 -10.112 1.00 75.38 79 TYR A CA 1
ATOM 609 C C . TYR A 1 79 ? 24.232 2.363 -11.496 1.00 75.38 79 TYR A C 1
ATOM 611 O O . TYR A 1 79 ? 23.553 2.464 -12.522 1.00 75.38 79 TYR A O 1
ATOM 619 N N . ASN A 1 80 ? 25.540 2.112 -11.510 1.00 83.81 80 ASN A N 1
ATOM 620 C CA . ASN A 1 80 ? 26.293 1.826 -12.719 1.00 83.81 80 ASN A CA 1
ATO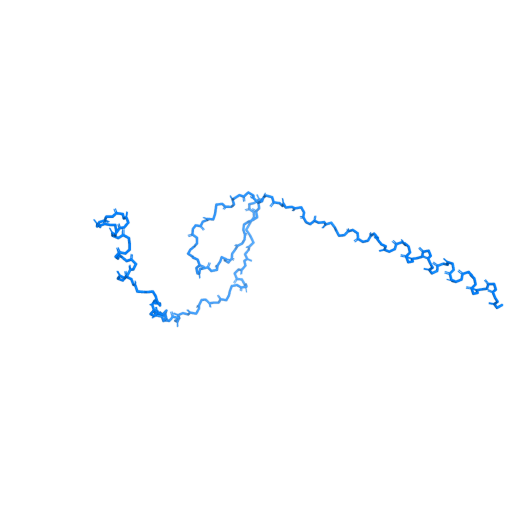M 621 C C . ASN A 1 80 ? 25.986 0.395 -13.187 1.00 83.81 80 ASN A C 1
ATOM 623 O O . ASN A 1 80 ? 26.585 -0.574 -12.718 1.00 83.81 80 ASN A O 1
ATOM 627 N N . THR A 1 81 ? 25.055 0.268 -14.130 1.00 82.69 81 THR A N 1
ATOM 628 C CA . THR A 1 81 ? 24.621 -1.019 -14.693 1.00 82.69 81 THR A CA 1
ATOM 629 C C . THR A 1 81 ? 25.760 -1.797 -15.349 1.00 82.69 81 THR A C 1
ATOM 631 O O . THR A 1 81 ? 25.717 -3.021 -15.380 1.00 82.69 81 THR A O 1
ATOM 634 N N . THR A 1 82 ? 26.806 -1.119 -15.827 1.00 84.88 82 THR A N 1
ATOM 635 C CA . THR A 1 82 ? 27.999 -1.766 -16.393 1.00 84.88 82 THR A CA 1
ATOM 636 C C . THR A 1 82 ? 28.829 -2.451 -15.313 1.00 84.88 82 THR A C 1
ATOM 638 O O . THR A 1 82 ? 29.318 -3.557 -15.524 1.00 84.88 82 THR A O 1
ATOM 641 N N . ALA A 1 83 ? 28.969 -1.820 -14.144 1.00 84.06 83 ALA A N 1
ATOM 642 C CA . ALA A 1 83 ? 29.677 -2.412 -13.012 1.00 84.06 83 ALA A CA 1
ATOM 643 C C . ALA A 1 83 ? 28.914 -3.615 -12.441 1.00 84.06 83 ALA A C 1
ATOM 645 O O . ALA A 1 83 ? 29.526 -4.637 -12.151 1.00 84.06 83 ALA A O 1
ATOM 646 N N . ILE A 1 84 ? 27.584 -3.507 -12.347 1.00 84.50 84 ILE A N 1
ATOM 647 C CA . ILE A 1 84 ? 26.716 -4.609 -11.908 1.00 84.50 84 ILE A CA 1
ATOM 648 C C . ILE A 1 84 ? 26.804 -5.776 -12.889 1.00 84.50 84 ILE A C 1
ATOM 650 O O . ILE A 1 84 ? 27.056 -6.899 -12.474 1.00 84.50 84 ILE A O 1
ATOM 654 N N . LYS A 1 85 ? 26.695 -5.506 -14.194 1.00 86.38 85 LYS A N 1
ATOM 655 C CA . LYS A 1 85 ? 26.818 -6.542 -15.222 1.00 86.38 85 LYS A CA 1
ATOM 656 C C . LYS A 1 85 ? 28.179 -7.233 -15.187 1.00 86.38 85 LYS A C 1
ATOM 658 O O . LYS A 1 85 ? 28.243 -8.444 -15.319 1.00 86.38 85 LYS A O 1
ATOM 663 N N . LYS A 1 86 ? 29.261 -6.478 -14.979 1.00 88.12 86 LYS A N 1
ATOM 664 C CA . LYS A 1 86 ? 30.598 -7.060 -14.837 1.00 88.12 86 LYS A CA 1
ATOM 665 C C . LYS A 1 86 ? 30.682 -7.974 -13.611 1.00 88.12 86 LYS A C 1
ATOM 667 O O . LYS A 1 86 ? 31.238 -9.055 -13.710 1.00 88.12 86 LYS A O 1
ATOM 672 N N . PHE A 1 87 ? 30.131 -7.543 -12.479 1.00 87.75 87 PHE A N 1
ATOM 673 C CA . PHE A 1 87 ? 30.096 -8.354 -11.264 1.00 87.75 87 PHE A CA 1
ATOM 674 C C . PHE A 1 87 ? 29.302 -9.652 -11.464 1.00 87.75 87 PHE A C 1
ATOM 676 O O . PHE A 1 87 ? 29.770 -10.715 -11.066 1.00 87.75 87 PHE A O 1
ATOM 683 N N . ASP A 1 88 ? 28.148 -9.580 -12.129 1.00 88.69 88 ASP A N 1
ATOM 684 C CA . ASP A 1 88 ? 27.357 -10.764 -12.473 1.00 88.69 88 ASP A CA 1
ATOM 685 C C . ASP A 1 88 ? 28.096 -11.684 -13.454 1.00 88.69 88 ASP A C 1
ATOM 687 O O . ASP A 1 88 ? 28.145 -12.891 -13.227 1.00 88.69 88 ASP A O 1
ATOM 691 N N . ASP A 1 89 ? 28.724 -11.130 -14.496 1.00 92.75 89 ASP A N 1
ATOM 692 C CA . ASP A 1 89 ? 29.526 -11.894 -15.459 1.00 92.75 89 ASP A CA 1
ATOM 693 C C . ASP A 1 89 ? 30.726 -12.586 -14.770 1.00 92.75 89 ASP A C 1
ATOM 695 O O . ASP A 1 89 ? 31.047 -13.729 -15.104 1.00 92.75 89 ASP A O 1
ATOM 699 N N . ASP A 1 90 ? 31.368 -11.922 -13.798 1.00 89.81 90 ASP A N 1
ATOM 700 C CA . ASP A 1 90 ? 32.497 -12.456 -13.019 1.00 89.81 90 ASP A CA 1
ATOM 701 C C . ASP A 1 90 ? 32.055 -13.584 -12.058 1.00 89.81 90 ASP A C 1
ATOM 703 O O . ASP A 1 90 ? 32.828 -14.508 -11.798 1.00 89.81 90 ASP A O 1
ATOM 707 N N . LEU A 1 91 ? 30.825 -13.532 -11.531 1.00 88.69 91 LEU A N 1
ATOM 708 C CA . LEU A 1 91 ? 30.294 -14.532 -10.594 1.00 88.69 91 LEU A CA 1
ATOM 709 C C . LEU A 1 91 ? 29.622 -15.727 -11.271 1.00 88.69 91 LEU A C 1
ATOM 711 O O . LEU A 1 91 ? 29.771 -16.859 -10.809 1.00 88.69 91 LEU A O 1
ATOM 715 N N . TYR A 1 92 ? 28.844 -15.479 -12.321 1.00 90.00 92 TYR A N 1
ATOM 716 C CA . TYR A 1 92 ? 27.931 -16.463 -12.908 1.00 90.00 92 TYR A CA 1
ATOM 717 C C . TYR A 1 92 ? 28.291 -16.843 -14.345 1.00 90.00 92 TYR A C 1
ATOM 719 O O . TYR A 1 92 ? 27.708 -17.777 -14.896 1.00 90.00 92 TYR A O 1
ATOM 727 N N . GLY A 1 93 ? 29.280 -16.175 -14.941 1.00 79.56 93 GLY A N 1
ATOM 728 C CA . GLY A 1 93 ? 29.640 -16.352 -16.339 1.00 79.56 93 GLY A CA 1
ATOM 729 C C . GLY A 1 93 ? 28.798 -15.484 -17.274 1.00 79.56 93 GLY A C 1
ATOM 730 O O . GLY A 1 93 ? 27.719 -14.999 -16.945 1.00 79.56 93 GLY A O 1
ATOM 731 N N . LYS A 1 94 ? 29.335 -15.268 -18.475 1.00 83.06 94 LYS A N 1
ATOM 732 C CA . LYS A 1 94 ? 28.802 -14.307 -19.443 1.00 83.06 94 LYS A CA 1
ATOM 733 C C . LYS A 1 94 ? 27.486 -14.800 -20.059 1.00 83.06 94 LYS A C 1
ATOM 735 O O . LYS A 1 94 ? 27.494 -15.840 -20.715 1.00 83.06 94 LYS A O 1
ATOM 740 N N . GLY A 1 95 ? 26.408 -14.013 -19.963 1.00 68.56 95 GLY A N 1
ATOM 741 C CA . GLY A 1 95 ? 25.187 -14.227 -20.764 1.00 68.56 95 GLY A CA 1
ATOM 742 C C . GLY A 1 95 ? 23.865 -14.435 -20.021 1.00 68.56 95 GLY A C 1
ATOM 743 O O . GLY A 1 95 ? 22.926 -14.915 -20.656 1.00 68.56 95 GLY A O 1
ATOM 744 N N . ASN A 1 96 ? 23.777 -14.063 -18.743 1.0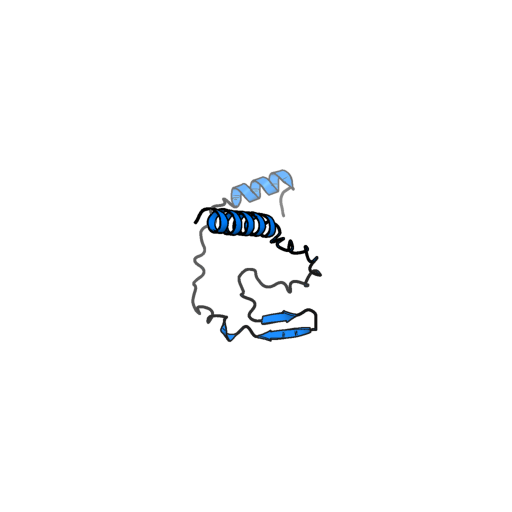0 55.84 96 ASN A N 1
ATOM 745 C CA . ASN A 1 96 ? 22.488 -13.880 -18.063 1.00 55.84 96 ASN A CA 1
ATOM 746 C C . ASN A 1 96 ? 21.884 -12.494 -18.335 1.00 55.84 96 ASN A C 1
ATOM 748 O O . ASN A 1 96 ? 22.655 -11.511 -18.457 1.00 55.84 96 ASN A O 1
#

Radius of gyration: 30.69 Å; chains: 1; bounding box: 50×34×83 Å

Secondary structure (DSSP, 8-state):
-HHHHHHHHHHHHHHHHHGGG--------------------TT----EEE-TTS-EEE-TTTSPPPPTT-----PPPSS-HHHHHHHHHHHH-TT-